Protein AF-W1XAN4-F1 (afdb_monomer)

Secondary structure (DSSP, 8-state):
--GGGT--EEEETTEEEETTS-----TTS---EEE--------GGGHHHHHHHHHHHHHHHTSEEEE--SS-TTSPPEEEESSSB-TTT--BPPP--GGGG-TTSTTTS-TTTTTSS------HHHHBS-TTS-GGGTSBTT-STTSHHHHHH--

pLDDT: mean 86.73, std 6.64, range [63.69, 95.0]

Sequence (155 aa):
NLASQGYIRARIDGEVCDLSDPPKLELQKKHTIEVVVDRFKVRDDLTQRLAESFETALELSGGTAVVADMDDPKAEELLFSANFACPICGYSMRELEPRLFSFNNPAGACPTCDGLGVQQYFDPDRVIQNPELSLAGGAIRGWDRRNFYYFQMLK

Organism: NCBI:txid1403943

Mean predicted aligned error: 11.94 Å

Solvent-accessible surface area (backbone atoms only — not comparable to full-atom values): 9782 Å² total; per-residue (Å²): 113,62,54,83,74,69,46,55,39,31,32,48,75,85,45,79,42,45,48,91,71,59,81,88,78,59,92,91,54,93,77,50,79,44,75,57,78,76,86,83,75,97,60,91,86,41,64,66,63,50,50,57,43,49,53,52,35,20,64,74,64,76,27,40,41,77,50,68,59,88,88,42,89,81,55,80,65,49,79,45,60,82,47,62,37,43,91,86,79,66,55,67,52,73,82,93,47,78,54,51,75,28,39,91,31,85,80,28,22,46,89,90,39,68,36,68,84,56,81,92,76,88,55,64,76,77,54,40,78,34,85,91,41,49,54,67,70,36,12,32,82,67,39,13,70,87,32,56,74,55,32,70,71,57,128

Foldseek 3Di:
DVVVVVFQWKQKQNRIDGPVDDDDDDPPDDIDIGTDQDDDDDDPPCVVVVVVSQVVRCVVVVFKDWDDDPPDSPDDIDIGGPFCADPPPRRGDDPDDPLLCDLCHQNVNDPVCSSPPDDDDDDVPVQQPDPVADLCRCSGPCCHVVNVVNVVVPD

Nearest PDB structures (foldseek):
  4dfc-assembly1_B  TM=9.817E-01  e=1.463E-10  Escherichia coli K-12
  4dfc-assembly2_D  TM=9.765E-01  e=2.431E-10  Escherichia coli K-12
  3uwx-assembly1_A-2  TM=8.682E-01  e=2.638E-11  Geobacillus sp. Y412MC52
  3fpn-assembly2_A  TM=9.198E-01  e=3.688E-05  Geobacillus stearothermophilus
  3zqj-assembly1_A  TM=4.654E-01  e=1.075E-07  Mycobacterium tuberculosis

Radius of gyration: 30.92 Å; Cα contacts (8 Å, |Δi|>4): 168; chains: 1; bounding box: 75×30×72 Å

InterPro domains:
  IPR041102 UvrA, interaction domain [PF17760] (2-70)
  IPR041552 UvrA DNA-binding domain [PF17755] (123-155)

Structure (mmCIF, N/CA/C/O backbone):
data_AF-W1XAN4-F1
#
_entry.id   AF-W1XAN4-F1
#
loop_
_atom_site.group_PDB
_atom_site.id
_atom_site.type_symbol
_atom_site.label_atom_id
_atom_site.label_alt_id
_atom_site.label_comp_id
_atom_site.label_asym_id
_atom_site.label_entity_id
_atom_site.label_seq_id
_atom_site.pdbx_PDB_ins_code
_atom_site.Cartn_x
_atom_site.Cartn_y
_atom_site.Cartn_z
_atom_site.occupancy
_atom_site.B_iso_or_equiv
_atom_site.auth_seq_id
_atom_site.auth_comp_id
_atom_site.auth_asym_id
_atom_site.auth_atom_id
_atom_site.pdbx_PDB_model_num
ATOM 1 N N . ASN A 1 1 ? -1.913 11.577 20.305 1.00 67.38 1 ASN A N 1
ATOM 2 C CA . ASN A 1 1 ? -2.075 10.847 21.579 1.00 67.38 1 ASN A CA 1
ATOM 3 C C . ASN A 1 1 ? -3.525 10.374 21.607 1.00 67.38 1 ASN A C 1
ATOM 5 O O . ASN A 1 1 ? -4.411 11.212 21.555 1.00 67.38 1 ASN A O 1
ATOM 9 N N . LEU A 1 2 ? -3.772 9.064 21.518 1.00 80.25 2 LEU A N 1
ATOM 10 C CA . LEU A 1 2 ? -5.125 8.511 21.323 1.00 80.25 2 LEU A CA 1
ATOM 11 C C . LEU A 1 2 ? -6.012 8.700 22.562 1.00 80.25 2 LEU A C 1
ATOM 13 O O . LEU A 1 2 ? -7.189 9.022 22.433 1.00 80.25 2 LEU A O 1
ATOM 17 N N . ALA A 1 3 ? -5.425 8.621 23.758 1.00 78.81 3 ALA A N 1
ATOM 18 C CA . ALA A 1 3 ? -6.137 8.870 25.010 1.00 78.81 3 ALA A CA 1
ATOM 19 C C . ALA A 1 3 ? -6.658 10.317 25.098 1.00 78.81 3 ALA A C 1
ATOM 21 O O . ALA A 1 3 ? -7.774 10.555 25.550 1.00 78.81 3 ALA A O 1
ATOM 22 N N . SER A 1 4 ? -5.898 11.300 24.592 1.00 78.19 4 SER A N 1
ATOM 23 C CA . SER A 1 4 ? -6.354 12.699 24.566 1.00 78.19 4 SER A CA 1
ATOM 24 C C . SER A 1 4 ? -7.469 12.963 23.550 1.00 78.19 4 SER A C 1
ATOM 26 O O . SER A 1 4 ? -8.104 14.008 23.617 1.00 78.19 4 SER A O 1
ATOM 28 N N . GLN A 1 5 ? -7.689 12.047 22.602 1.00 80.12 5 GLN A N 1
ATOM 29 C CA . GLN A 1 5 ? -8.802 12.097 21.648 1.00 80.12 5 GLN A CA 1
ATOM 30 C C . GLN A 1 5 ? -10.064 11.403 22.191 1.00 80.12 5 GLN A C 1
ATOM 32 O O . GLN A 1 5 ? -11.081 11.382 21.509 1.00 80.12 5 GLN A O 1
ATOM 37 N N . GLY A 1 6 ? -10.020 10.865 23.418 1.00 84.75 6 GLY A N 1
ATOM 38 C CA . GLY A 1 6 ? -11.167 10.239 24.081 1.00 84.75 6 GLY A CA 1
ATOM 39 C C . GLY A 1 6 ? -11.297 8.731 23.860 1.00 84.75 6 GLY A C 1
ATOM 40 O O . GLY A 1 6 ? -12.246 8.131 24.362 1.00 84.75 6 GLY A O 1
ATOM 41 N N . TYR A 1 7 ? -10.352 8.095 23.160 1.00 88.25 7 TYR A N 1
ATOM 42 C CA . TYR A 1 7 ? -10.345 6.641 23.006 1.00 88.25 7 TYR A CA 1
ATOM 43 C C . TYR A 1 7 ? -9.886 5.955 24.293 1.00 88.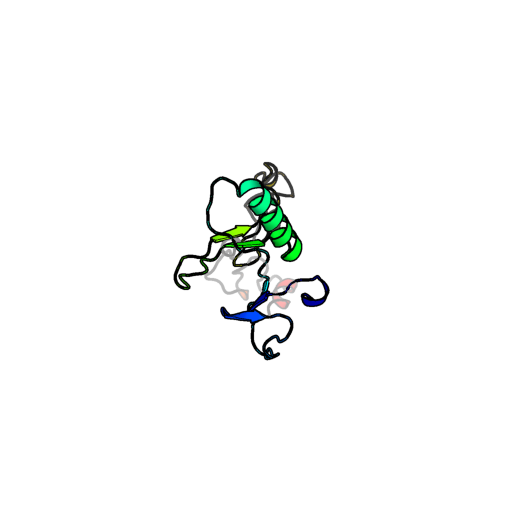25 7 TYR A C 1
ATOM 45 O O . TYR A 1 7 ? -8.895 6.350 24.907 1.00 88.25 7 TYR A O 1
ATOM 53 N N . ILE A 1 8 ? -10.603 4.898 24.676 1.00 89.06 8 ILE A N 1
ATOM 54 C CA . ILE A 1 8 ? -10.376 4.179 25.939 1.00 89.06 8 ILE A CA 1
ATOM 55 C C . ILE A 1 8 ? -9.618 2.871 25.712 1.00 89.06 8 ILE A C 1
ATOM 57 O O . ILE A 1 8 ? -8.865 2.446 26.575 1.00 89.06 8 ILE A O 1
ATOM 61 N N . ARG A 1 9 ? -9.803 2.205 24.567 1.00 91.00 9 ARG A N 1
ATOM 62 C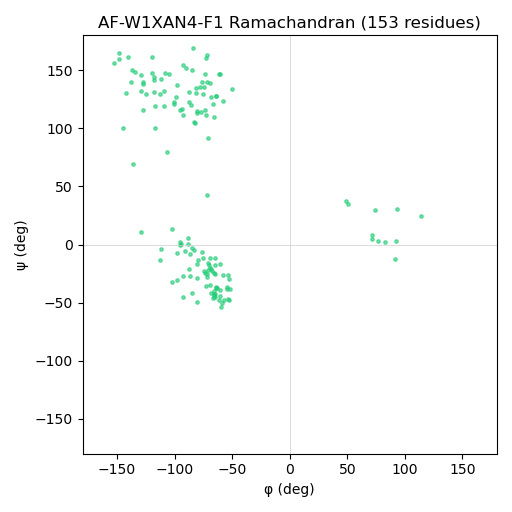 CA . ARG A 1 9 ? -9.235 0.874 24.314 1.00 91.00 9 ARG A CA 1
ATOM 63 C C . ARG A 1 9 ? -8.482 0.818 22.997 1.00 91.00 9 ARG A C 1
ATOM 65 O O . ARG A 1 9 ? -8.900 1.417 22.008 1.00 91.00 9 ARG A O 1
ATOM 72 N N . ALA A 1 10 ? -7.419 0.031 22.990 1.00 92.25 10 ALA A N 1
ATOM 73 C CA . ALA A 1 10 ? -6.702 -0.357 21.789 1.00 92.25 10 ALA A CA 1
ATOM 74 C C . ALA A 1 10 ? -6.353 -1.843 21.862 1.00 92.25 10 ALA A C 1
ATOM 76 O O . ALA A 1 10 ? -6.167 -2.387 22.948 1.00 92.25 10 ALA A O 1
ATOM 77 N N . ARG A 1 11 ? -6.280 -2.496 20.709 1.00 91.00 11 ARG A N 1
ATOM 78 C CA . ARG A 1 11 ? -5.690 -3.816 20.543 1.00 91.00 11 ARG A CA 1
ATOM 79 C C . ARG A 1 11 ? -4.235 -3.622 20.140 1.00 91.00 11 ARG A C 1
ATOM 81 O O . ARG A 1 11 ? -3.949 -3.001 19.119 1.00 91.00 11 ARG A O 1
ATOM 88 N N . ILE A 1 12 ? -3.325 -4.083 20.987 1.00 90.62 12 ILE A N 1
ATOM 89 C CA . ILE A 1 12 ? -1.883 -3.973 20.796 1.00 90.62 12 ILE A CA 1
ATOM 90 C C . ILE A 1 12 ? -1.331 -5.386 20.697 1.00 90.62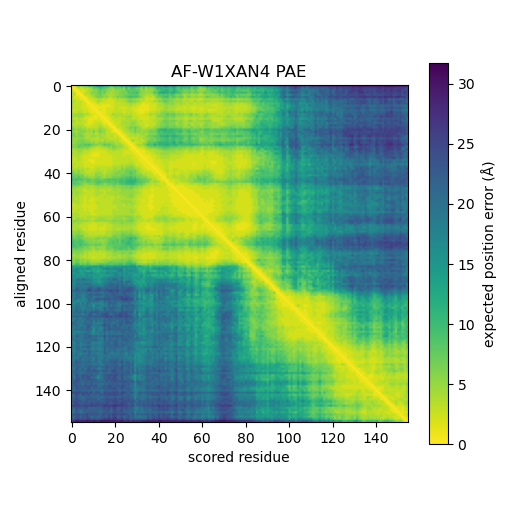 12 ILE A C 1
ATOM 92 O O . ILE A 1 12 ? -1.490 -6.177 21.620 1.00 90.62 12 ILE A O 1
ATOM 96 N N . ASP A 1 13 ? -0.719 -5.709 19.559 1.00 87.88 13 ASP A N 1
ATOM 97 C CA . ASP A 1 13 ? -0.171 -7.039 19.265 1.00 87.88 13 ASP A CA 1
ATOM 98 C C . ASP A 1 13 ? -1.175 -8.187 19.512 1.00 87.88 13 ASP A C 1
ATOM 100 O O . ASP A 1 13 ? -0.807 -9.285 19.923 1.00 87.88 13 ASP A O 1
ATOM 104 N N . GLY A 1 14 ? -2.460 -7.925 19.247 1.00 86.12 14 GLY A N 1
ATOM 105 C CA . GLY A 1 14 ? -3.563 -8.875 19.428 1.00 86.12 14 GLY A CA 1
ATOM 106 C C . GLY A 1 14 ? -4.255 -8.813 20.795 1.00 86.12 14 GLY A C 1
ATOM 107 O O . GLY A 1 14 ? -5.361 -9.334 20.929 1.00 86.12 14 GLY A O 1
ATOM 108 N N . GLU A 1 15 ? -3.688 -8.125 21.789 1.00 87.25 15 GLU A N 1
ATOM 109 C CA . GLU A 1 15 ? -4.279 -8.003 23.126 1.00 87.25 15 GLU A CA 1
ATOM 110 C C . GLU A 1 15 ? -5.021 -6.674 23.302 1.00 87.25 15 GLU A C 1
ATOM 112 O O . GLU A 1 15 ? -4.474 -5.597 23.072 1.00 87.25 15 GLU A O 1
ATOM 117 N N . VAL A 1 16 ? -6.286 -6.727 23.728 1.00 88.94 16 VAL A N 1
ATOM 118 C CA . VAL A 1 16 ? -7.077 -5.518 24.001 1.00 88.94 16 VAL A CA 1
ATOM 119 C C . VAL A 1 16 ? -6.711 -4.960 25.376 1.00 88.94 16 VAL A C 1
ATOM 121 O O . VAL A 1 16 ? -7.012 -5.575 26.398 1.00 88.94 16 VAL A O 1
ATOM 124 N N . CYS A 1 17 ? -6.125 -3.766 25.407 1.00 89.62 17 CYS A N 1
ATOM 125 C CA . CYS A 1 17 ? -5.726 -3.060 26.620 1.00 89.62 17 CYS A CA 1
ATOM 126 C C . CYS A 1 17 ? -6.438 -1.705 26.766 1.00 89.62 17 CYS A C 1
ATOM 128 O O . CYS A 1 17 ? -6.984 -1.141 25.809 1.00 89.62 17 CYS A O 1
ATOM 130 N N . ASP A 1 18 ? -6.435 -1.176 27.989 1.00 90.44 18 ASP A N 1
ATOM 131 C CA . ASP A 1 18 ? -6.912 0.175 28.282 1.00 90.44 18 ASP A CA 1
ATOM 132 C C . ASP A 1 18 ? -5.811 1.200 27.962 1.00 90.44 18 ASP A C 1
ATOM 134 O O . ASP A 1 18 ? -4.643 1.003 28.289 1.00 90.44 18 ASP A O 1
ATOM 138 N N . LEU A 1 19 ? -6.172 2.295 27.296 1.00 87.38 19 LEU A N 1
ATOM 139 C CA . LEU A 1 19 ? -5.247 3.355 26.896 1.00 87.38 19 LEU A CA 1
ATOM 140 C C . LEU A 1 19 ? -4.829 4.257 28.066 1.00 87.38 19 LEU A C 1
ATOM 142 O O . LEU A 1 19 ? -3.898 5.046 27.905 1.00 87.38 19 LEU A O 1
ATOM 146 N N . SER A 1 20 ? -5.495 4.161 29.222 1.00 84.81 20 SER A N 1
ATOM 147 C CA . SER A 1 20 ? -5.067 4.836 30.454 1.00 84.81 20 SER A CA 1
ATOM 148 C C . SER A 1 20 ? -3.814 4.210 31.073 1.00 84.81 20 SER A C 1
ATOM 150 O O . SER A 1 20 ? -3.031 4.929 31.693 1.00 84.81 20 SER A O 1
ATOM 152 N N . ASP A 1 21 ? -3.594 2.911 30.849 1.00 84.06 21 ASP A N 1
ATOM 153 C CA . ASP A 1 21 ? -2.409 2.167 31.289 1.00 84.06 21 ASP A CA 1
ATOM 154 C C . ASP A 1 21 ? -1.900 1.254 30.156 1.00 84.06 21 ASP A C 1
ATOM 156 O O . ASP A 1 21 ? -2.067 0.031 30.197 1.00 84.06 21 ASP A O 1
ATOM 160 N N . PRO A 1 22 ? -1.345 1.839 29.076 1.00 81.88 22 PRO A N 1
ATOM 161 C CA . PRO A 1 22 ? -0.934 1.069 27.916 1.00 81.88 22 PRO A CA 1
ATOM 162 C C . PRO A 1 22 ? 0.343 0.266 28.216 1.00 81.88 22 PRO A C 1
ATOM 164 O O . PRO A 1 22 ? 1.240 0.752 28.915 1.00 81.88 22 PRO A O 1
ATOM 167 N N . PRO A 1 23 ? 0.496 -0.934 27.629 1.00 83.88 23 PRO A N 1
ATOM 168 C CA . PRO A 1 23 ? 1.713 -1.719 27.762 1.00 83.88 23 PRO A CA 1
ATOM 169 C C . PRO A 1 23 ? 2.923 -0.955 27.214 1.00 83.88 23 PRO A C 1
ATOM 171 O O . PRO A 1 23 ? 2.845 -0.198 26.241 1.00 83.88 23 PRO A O 1
ATOM 174 N N . LYS A 1 24 ? 4.085 -1.172 27.835 1.00 86.56 24 LYS A N 1
ATOM 175 C CA . LYS A 1 24 ? 5.331 -0.551 27.387 1.00 86.56 24 LYS A CA 1
ATOM 176 C C . LYS A 1 24 ? 5.799 -1.204 26.085 1.00 86.56 24 LYS A C 1
ATOM 178 O O . LYS A 1 24 ? 6.243 -2.347 26.093 1.00 86.56 24 LYS A O 1
ATOM 183 N N . LEU A 1 25 ? 5.743 -0.448 24.992 1.00 87.81 25 LEU A N 1
ATOM 184 C CA . LEU A 1 25 ? 6.194 -0.894 23.674 1.00 87.81 25 LEU A CA 1
ATOM 185 C C . LEU A 1 25 ? 7.723 -0.878 23.571 1.00 87.81 25 LEU A C 1
ATOM 187 O O . LEU A 1 25 ? 8.395 0.042 24.050 1.00 87.81 25 LEU A O 1
ATOM 191 N N . GLU A 1 26 ? 8.279 -1.896 22.926 1.00 88.88 26 GLU A N 1
ATOM 192 C CA . GLU A 1 26 ? 9.711 -2.001 22.679 1.00 88.88 26 GLU A CA 1
ATOM 193 C C . GLU A 1 26 ? 10.077 -1.242 21.401 1.00 88.88 26 GLU A C 1
ATOM 195 O O . GLU A 1 26 ? 9.656 -1.594 20.306 1.00 88.88 26 GLU A O 1
ATOM 200 N N . LEU A 1 27 ? 10.944 -0.232 21.510 1.00 87.44 27 LEU A N 1
ATOM 201 C CA . LEU A 1 27 ? 11.279 0.648 20.380 1.00 87.44 27 LEU A CA 1
ATOM 202 C C . LEU A 1 27 ? 11.848 -0.095 19.152 1.00 87.44 27 LEU A C 1
ATOM 204 O O . LEU A 1 27 ? 11.755 0.397 18.032 1.00 87.44 27 LEU A O 1
ATOM 208 N N . GLN A 1 28 ? 12.469 -1.258 19.362 1.00 88.19 28 GLN A N 1
ATOM 209 C CA . GLN A 1 28 ? 13.113 -2.042 18.303 1.00 88.19 28 GLN A CA 1
ATOM 210 C C . GLN A 1 28 ? 12.223 -3.149 17.720 1.00 88.19 28 GLN A C 1
ATOM 212 O O . GLN A 1 28 ? 12.679 -3.894 16.852 1.00 88.19 28 GLN A O 1
ATOM 217 N N . LYS A 1 29 ? 10.969 -3.274 18.169 1.00 85.38 29 LYS A N 1
ATOM 218 C CA . LYS A 1 29 ? 10.021 -4.259 17.645 1.00 85.38 29 LYS A CA 1
ATOM 219 C C . LYS A 1 29 ? 8.936 -3.579 16.820 1.00 85.38 29 LYS A C 1
ATOM 221 O O . LYS A 1 29 ? 8.546 -2.441 17.067 1.00 85.38 29 LYS A O 1
ATOM 226 N N . LYS A 1 30 ? 8.466 -4.292 15.796 1.00 84.38 30 LYS A N 1
ATOM 227 C CA . LYS A 1 30 ? 7.254 -3.899 15.078 1.00 84.38 30 LYS A CA 1
ATOM 228 C C . LYS A 1 30 ? 6.064 -4.256 15.956 1.00 84.38 30 LYS A C 1
ATOM 230 O O . LYS A 1 30 ? 5.979 -5.397 16.398 1.00 84.38 30 LYS A O 1
ATOM 235 N N . HIS A 1 31 ? 5.185 -3.287 16.155 1.00 86.19 31 HIS A N 1
ATOM 236 C CA . HIS A 1 31 ? 3.961 -3.441 16.923 1.00 86.19 31 HIS A CA 1
ATOM 237 C C . HIS A 1 31 ? 2.757 -3.189 16.022 1.00 86.19 31 HIS A C 1
ATOM 239 O O . HIS A 1 31 ? 2.809 -2.321 15.146 1.00 86.19 31 HIS A O 1
ATOM 245 N N . THR A 1 32 ? 1.682 -3.930 16.255 1.00 87.25 32 THR A N 1
ATOM 246 C CA . THR A 1 32 ? 0.376 -3.689 15.632 1.00 87.25 32 THR A CA 1
ATOM 247 C C . THR A 1 32 ? -0.493 -2.967 16.646 1.00 87.25 32 THR A C 1
ATOM 249 O O . THR A 1 32 ? -0.657 -3.457 17.758 1.00 87.25 32 THR A O 1
ATOM 252 N N . ILE A 1 33 ? -1.004 -1.787 16.294 1.00 90.00 33 ILE A N 1
ATOM 253 C CA . ILE A 1 33 ? -1.813 -0.954 17.191 1.00 90.00 33 ILE A CA 1
ATOM 254 C C . ILE A 1 33 ? -3.107 -0.606 16.472 1.00 90.00 33 ILE A C 1
ATOM 256 O O . ILE A 1 33 ? -3.095 0.107 15.470 1.00 90.00 33 ILE A O 1
ATOM 260 N N . GLU A 1 34 ? -4.218 -1.081 17.011 1.00 91.50 34 GLU A N 1
ATOM 261 C CA . GLU A 1 34 ? -5.547 -0.895 16.443 1.00 91.50 34 GLU A CA 1
ATOM 262 C C . GLU A 1 34 ? -6.447 -0.268 17.500 1.00 91.50 34 GLU A C 1
ATOM 264 O O . GLU A 1 34 ? -6.516 -0.723 18.639 1.00 91.50 34 GLU A O 1
ATOM 269 N N . VAL A 1 35 ? -7.141 0.807 17.152 1.00 93.62 35 VAL A N 1
ATOM 270 C CA . VAL A 1 35 ? -8.016 1.499 18.102 1.00 93.62 35 VAL A CA 1
ATOM 271 C C . VAL A 1 35 ? -9.389 0.852 18.076 1.00 93.62 35 VA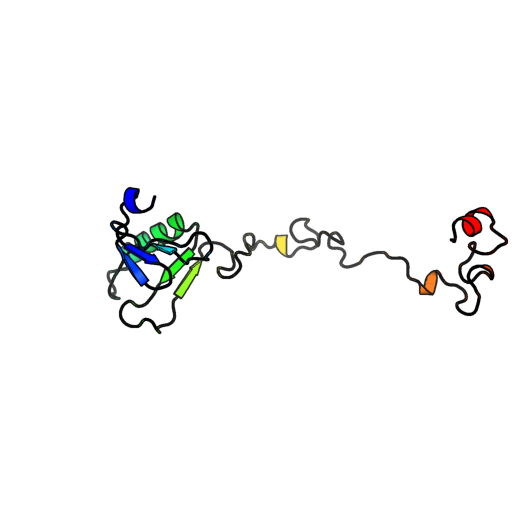L A C 1
ATOM 273 O O . VAL A 1 35 ? -9.971 0.663 17.011 1.00 93.62 35 VAL A O 1
ATOM 276 N N . VAL A 1 36 ? -9.928 0.534 19.252 1.00 94.06 36 VAL A N 1
ATOM 277 C CA . VAL A 1 36 ? -11.284 -0.008 19.353 1.00 94.06 36 VAL A CA 1
ATOM 278 C C . VAL A 1 36 ? -12.265 1.160 19.314 1.00 94.06 36 VAL A C 1
ATOM 280 O O . VAL A 1 36 ? -12.408 1.881 20.301 1.00 94.06 36 VAL A O 1
ATOM 283 N N . VAL A 1 37 ? -12.923 1.343 18.169 1.00 94.50 37 VAL A N 1
ATOM 284 C CA . VAL A 1 37 ? -13.866 2.451 17.936 1.00 94.50 37 VAL A CA 1
ATOM 285 C C . VAL A 1 37 ? -15.235 2.158 18.542 1.00 94.50 37 VAL A C 1
ATOM 287 O O . VAL A 1 37 ? -15.762 2.973 19.293 1.00 94.50 37 VAL A O 1
ATOM 290 N N . ASP A 1 38 ? -15.796 0.980 18.272 1.00 93.50 38 ASP A N 1
ATOM 291 C CA . ASP A 1 38 ? -17.096 0.580 18.807 1.00 93.50 38 ASP A CA 1
ATOM 292 C C . ASP A 1 38 ? -17.183 -0.938 19.027 1.00 93.50 38 ASP A C 1
ATOM 294 O O . ASP A 1 38 ? -16.346 -1.707 18.553 1.00 93.50 38 ASP A O 1
ATOM 298 N N . ARG A 1 39 ? -18.187 -1.371 19.795 1.00 92.12 39 ARG A N 1
ATOM 299 C CA . ARG A 1 39 ? -18.530 -2.773 20.054 1.00 92.12 39 ARG A CA 1
ATOM 300 C C . ARG A 1 39 ? -20.042 -2.934 20.100 1.00 92.12 39 ARG A C 1
ATOM 302 O O . ARG A 1 39 ? -20.744 -2.233 20.838 1.00 92.12 39 ARG A O 1
ATOM 309 N N . PHE A 1 40 ? -20.555 -3.903 19.363 1.00 91.12 40 PHE A N 1
ATOM 310 C CA . PHE A 1 40 ? -21.986 -4.153 19.258 1.00 91.12 40 PHE A CA 1
ATOM 311 C C . PHE A 1 40 ? -22.253 -5.644 19.052 1.00 91.12 40 PHE A C 1
ATOM 313 O O . PHE A 1 40 ? -21.381 -6.401 18.641 1.00 91.12 40 PHE A O 1
ATOM 320 N N . LYS A 1 41 ? -23.483 -6.063 19.350 1.00 90.56 41 LYS A N 1
ATOM 321 C CA . LYS A 1 41 ? -24.009 -7.376 18.960 1.00 90.56 41 LYS A CA 1
ATOM 322 C C . LYS A 1 41 ? -24.839 -7.193 17.705 1.00 90.56 41 LYS A C 1
ATOM 324 O O . LYS A 1 41 ? -25.616 -6.248 17.670 1.00 90.56 41 LYS A O 1
ATOM 329 N N . VAL A 1 42 ? -24.709 -8.077 16.722 1.00 87.56 42 VAL A N 1
ATOM 330 C CA . VAL A 1 42 ? -25.437 -7.969 15.448 1.00 87.56 42 VAL A CA 1
ATOM 331 C C . VAL A 1 42 ? -26.952 -7.939 15.692 1.00 87.56 42 VAL A C 1
ATOM 333 O O . VAL A 1 42 ? -27.499 -8.831 16.341 1.00 87.56 42 VAL A O 1
ATOM 336 N N . ARG A 1 43 ? -27.606 -6.881 15.203 1.00 91.88 43 ARG A N 1
ATOM 337 C CA . ARG A 1 43 ? -29.052 -6.622 15.268 1.00 91.88 43 ARG A CA 1
ATOM 338 C C . ARG A 1 43 ? -29.472 -5.755 14.081 1.00 91.88 43 ARG A C 1
ATOM 340 O O . ARG A 1 43 ? -28.659 -4.987 13.570 1.00 91.88 43 ARG A O 1
ATOM 347 N N . ASP A 1 44 ? -30.745 -5.831 13.706 1.00 90.19 44 ASP A N 1
ATOM 348 C CA . ASP A 1 44 ? -31.290 -5.126 12.536 1.00 90.19 44 ASP A CA 1
ATOM 349 C C . ASP A 1 44 ? -31.362 -3.597 12.711 1.00 90.19 44 ASP A C 1
ATOM 351 O O . ASP A 1 44 ? -31.407 -2.858 11.733 1.00 90.19 44 ASP A O 1
ATOM 355 N N . ASP A 1 45 ? -31.345 -3.098 13.950 1.00 93.00 45 ASP A N 1
ATOM 356 C CA . ASP A 1 45 ? -31.496 -1.678 14.291 1.00 93.00 45 ASP A CA 1
ATOM 357 C C . ASP A 1 45 ? -30.175 -0.886 14.309 1.00 93.00 45 ASP A C 1
ATOM 359 O O . ASP A 1 45 ? -30.150 0.285 14.687 1.00 93.00 45 ASP A O 1
ATOM 363 N N . LEU A 1 46 ? -29.059 -1.506 13.914 1.00 93.81 46 LEU A N 1
ATOM 364 C CA . LEU A 1 46 ? -27.717 -0.940 14.088 1.00 93.81 46 LEU A CA 1
ATOM 365 C C . LEU A 1 46 ? -27.174 -0.156 12.893 1.00 93.81 46 LEU A C 1
ATOM 367 O O . LEU A 1 46 ? -26.061 0.356 12.984 1.00 93.81 46 LEU A O 1
ATOM 371 N N . THR A 1 47 ? -27.918 -0.029 11.793 1.00 92.44 47 THR A N 1
ATOM 372 C CA . THR A 1 47 ? -27.404 0.545 10.536 1.00 92.44 47 THR A CA 1
ATOM 373 C C . THR A 1 47 ? -26.744 1.916 10.717 1.00 92.44 47 THR A C 1
ATOM 375 O O . THR A 1 47 ? -25.625 2.110 10.249 1.00 92.44 47 THR A O 1
ATOM 378 N N . GLN A 1 48 ? -27.388 2.849 11.428 1.00 94.25 48 GLN A N 1
ATOM 379 C CA . GLN A 1 48 ? -26.839 4.195 11.633 1.00 94.25 48 GLN A CA 1
ATOM 380 C C . GLN A 1 48 ? -25.563 4.172 12.488 1.00 94.25 48 GLN A C 1
ATOM 382 O O . GLN A 1 48 ? -24.555 4.763 12.118 1.00 94.25 48 GLN A O 1
ATOM 387 N N . ARG A 1 49 ? -25.581 3.430 13.600 1.00 94.19 49 ARG A N 1
ATOM 388 C CA . ARG A 1 49 ? -24.429 3.307 14.505 1.00 94.19 49 ARG A CA 1
ATOM 389 C C . ARG A 1 49 ? -23.234 2.637 13.824 1.00 94.19 49 ARG A C 1
ATOM 391 O O . ARG A 1 49 ? -22.094 3.032 14.058 1.00 94.19 49 ARG A O 1
ATOM 398 N N . LEU A 1 50 ? -23.493 1.637 12.979 1.00 93.25 50 LEU A N 1
ATOM 399 C CA . LEU A 1 50 ? -22.471 0.993 12.155 1.00 93.25 50 LEU A CA 1
ATOM 400 C C . LEU A 1 50 ? -21.829 1.995 11.199 1.00 93.25 50 LEU A C 1
ATOM 402 O O . LEU A 1 50 ? -20.606 2.057 11.145 1.00 93.25 50 LEU A O 1
ATOM 406 N N . ALA A 1 51 ? -22.636 2.792 10.493 1.00 93.94 51 ALA A N 1
ATOM 407 C CA . ALA A 1 51 ? -22.133 3.806 9.571 1.00 93.94 51 ALA A CA 1
ATOM 408 C C . ALA A 1 51 ? -21.234 4.829 10.286 1.00 93.94 51 ALA A C 1
ATOM 410 O O . ALA A 1 51 ? -20.088 5.010 9.885 1.00 93.94 51 ALA A O 1
ATOM 411 N N . GLU A 1 52 ? -21.700 5.404 11.399 1.00 95.00 52 GLU A N 1
ATOM 412 C CA . GLU A 1 52 ? -20.935 6.377 12.197 1.00 95.00 52 GLU A CA 1
ATOM 413 C C . GLU A 1 52 ? -19.619 5.777 12.739 1.00 95.00 52 GLU A C 1
ATOM 415 O O . GLU A 1 52 ? -18.568 6.426 12.733 1.00 95.00 52 GLU A O 1
ATOM 420 N N . SER A 1 53 ? -19.647 4.507 13.160 1.00 94.75 53 SER A N 1
ATOM 421 C CA . SER A 1 53 ? -18.453 3.795 13.641 1.00 94.75 53 SER A CA 1
ATOM 422 C C . SER A 1 53 ? -17.447 3.535 12.521 1.00 94.75 53 SER A C 1
ATOM 424 O O . SER A 1 53 ? -16.243 3.696 12.724 1.00 94.75 53 SER A O 1
ATOM 426 N N . PHE A 1 54 ? -17.925 3.145 11.336 1.00 94.38 54 PHE A N 1
ATOM 427 C CA . PHE A 1 54 ? -17.078 2.933 10.165 1.00 94.38 54 PHE A CA 1
ATOM 428 C C . PHE A 1 54 ? -16.453 4.240 9.682 1.00 94.38 54 PHE A C 1
ATOM 430 O O . PHE A 1 54 ? -15.253 4.258 9.426 1.00 94.38 54 PHE A O 1
ATOM 437 N N . GLU A 1 55 ? -17.217 5.331 9.605 1.00 94.12 55 GLU A N 1
ATOM 438 C CA . GLU A 1 55 ? -16.685 6.653 9.252 1.00 94.12 55 GLU A CA 1
ATOM 439 C C . GLU A 1 55 ? -15.570 7.072 10.214 1.00 94.12 55 GLU A C 1
ATOM 441 O O . GLU A 1 55 ? -14.471 7.406 9.774 1.00 94.12 55 GLU A O 1
ATOM 446 N N . THR A 1 56 ? -15.805 6.931 11.522 1.00 93.81 56 THR A N 1
ATOM 447 C CA . THR A 1 56 ? -14.804 7.244 12.552 1.00 93.81 56 THR A CA 1
ATOM 448 C C . THR A 1 56 ? -13.543 6.385 12.404 1.00 93.81 56 THR A C 1
ATOM 450 O O . THR A 1 56 ? -12.423 6.895 12.480 1.00 93.81 56 THR A O 1
ATOM 453 N N . ALA A 1 57 ? -13.698 5.076 12.174 1.00 93.75 57 ALA A N 1
ATOM 454 C CA . ALA A 1 57 ? -12.573 4.157 12.006 1.00 93.75 57 ALA A CA 1
ATOM 455 C C . ALA A 1 57 ? -11.746 4.474 10.753 1.00 93.75 57 ALA A C 1
ATOM 457 O O . ALA A 1 57 ? -10.516 4.506 10.816 1.00 93.75 57 ALA A O 1
ATOM 458 N N . LEU A 1 58 ? -12.420 4.732 9.629 1.00 92.00 58 LEU A N 1
ATOM 459 C CA . LEU A 1 58 ? -11.787 5.072 8.360 1.00 92.00 58 LEU A CA 1
ATOM 460 C C . LEU A 1 58 ? -11.066 6.422 8.440 1.00 92.00 58 LEU A C 1
ATOM 462 O O . LEU A 1 58 ? -9.941 6.528 7.960 1.00 92.00 58 LEU A O 1
ATOM 466 N N . GLU A 1 59 ? -11.661 7.437 9.064 1.00 91.31 59 GLU A N 1
ATOM 467 C CA . GLU A 1 59 ? -11.021 8.747 9.220 1.00 91.31 59 GLU A CA 1
ATOM 468 C C . GLU A 1 59 ? -9.772 8.659 10.111 1.00 91.31 59 GLU A C 1
ATOM 470 O O . GLU A 1 59 ? -8.718 9.193 9.761 1.00 91.31 59 GLU A O 1
ATOM 475 N N . LEU A 1 60 ? -9.849 7.916 11.222 1.00 90.69 60 LEU A N 1
ATOM 476 C CA . LEU A 1 60 ? -8.739 7.766 12.165 1.00 90.69 60 LEU A CA 1
ATOM 477 C C . LEU A 1 60 ? -7.534 7.027 11.564 1.00 90.69 60 LEU A C 1
ATOM 479 O O . LEU A 1 60 ? -6.386 7.378 11.843 1.00 90.69 60 LEU A O 1
ATOM 483 N N . SER A 1 61 ? -7.782 5.987 10.769 1.00 86.81 61 SER A N 1
ATOM 484 C CA . SER A 1 61 ? -6.739 5.125 10.198 1.00 86.81 61 SER A CA 1
ATOM 485 C C . SER A 1 61 ? -6.241 5.583 8.822 1.00 86.81 61 SER A C 1
ATOM 487 O O . SER A 1 61 ? -5.317 4.980 8.272 1.00 86.81 61 SER A O 1
ATOM 489 N N . GLY A 1 62 ? -6.859 6.616 8.240 1.00 84.06 62 GLY A N 1
ATOM 490 C CA . GLY A 1 62 ? -6.583 7.047 6.871 1.00 84.06 62 GLY A CA 1
ATOM 491 C C . GLY A 1 62 ? -7.157 6.110 5.804 1.00 84.06 62 GLY A C 1
ATOM 492 O O . GLY A 1 62 ? -6.585 6.012 4.722 1.00 84.06 62 GLY A O 1
ATOM 493 N N . GLY A 1 63 ? -8.265 5.420 6.092 1.00 87.06 63 GLY A N 1
ATOM 494 C CA . GLY A 1 63 ? -9.085 4.699 5.114 1.00 87.06 63 GLY A CA 1
ATOM 495 C C . GLY A 1 63 ? -9.110 3.178 5.268 1.00 87.06 63 GLY A C 1
ATOM 496 O O . GLY A 1 63 ? -9.364 2.485 4.283 1.00 87.06 63 GLY A O 1
ATOM 497 N N . THR A 1 64 ? -8.849 2.647 6.466 1.00 90.00 64 THR A N 1
ATOM 498 C CA . THR A 1 64 ? -8.907 1.204 6.775 1.00 90.00 64 THR A CA 1
ATOM 499 C C . THR A 1 64 ? -9.785 0.919 8.001 1.00 90.00 64 THR A C 1
ATOM 501 O O . THR A 1 64 ? -9.742 1.644 8.989 1.00 90.00 64 THR A O 1
ATOM 504 N N . ALA A 1 65 ? -10.579 -0.145 7.976 1.00 93.31 65 ALA A N 1
ATOM 505 C CA . ALA A 1 65 ? -11.359 -0.582 9.131 1.00 93.31 65 ALA A CA 1
ATOM 506 C C . ALA A 1 65 ? -11.285 -2.103 9.264 1.00 93.31 65 ALA A C 1
ATOM 508 O O . ALA A 1 65 ? -11.335 -2.814 8.263 1.00 93.31 65 ALA A O 1
ATOM 509 N N . VAL A 1 66 ? -11.166 -2.596 10.496 1.00 93.44 66 VAL A N 1
ATOM 510 C CA . VAL A 1 66 ? -11.138 -4.031 10.803 1.00 93.44 66 VAL A CA 1
ATOM 511 C C . VAL A 1 66 ? -12.332 -4.360 11.682 1.00 93.44 66 VAL A C 1
ATOM 513 O O . VAL A 1 66 ? -12.582 -3.680 12.677 1.00 93.44 66 VAL A O 1
ATOM 516 N N . VAL A 1 67 ? -13.066 -5.406 11.314 1.00 93.81 67 VAL A N 1
ATOM 517 C CA . VAL A 1 67 ? -14.113 -5.999 12.145 1.00 93.81 67 VAL A CA 1
ATOM 518 C C . VAL A 1 67 ? -13.611 -7.351 12.625 1.00 93.81 67 VAL A C 1
ATOM 520 O O . VAL A 1 67 ? -13.328 -8.234 11.818 1.00 93.81 67 VAL A O 1
ATOM 523 N N . ALA A 1 68 ? -13.509 -7.496 13.941 1.00 92.69 68 ALA A N 1
ATOM 524 C CA . ALA A 1 68 ? -13.080 -8.720 14.598 1.00 92.69 68 ALA A CA 1
ATOM 525 C C . ALA A 1 68 ? -14.183 -9.236 15.526 1.00 92.69 68 ALA A C 1
ATOM 527 O O . ALA A 1 68 ? -14.933 -8.449 16.116 1.00 92.69 68 ALA A O 1
ATOM 528 N N . ASP A 1 69 ? -14.266 -10.557 15.659 1.00 90.88 69 ASP A N 1
ATOM 529 C CA . ASP A 1 69 ? -15.128 -11.189 16.649 1.00 90.88 69 ASP A CA 1
ATOM 530 C C . ASP A 1 69 ? -14.543 -10.984 18.058 1.00 90.88 69 ASP A C 1
ATOM 532 O O . ASP A 1 69 ? -13.328 -11.019 18.263 1.00 90.88 69 ASP A O 1
ATOM 536 N N . MET A 1 70 ? -15.406 -10.709 19.036 1.00 86.44 70 MET A N 1
ATOM 537 C CA . MET A 1 70 ? -14.983 -10.481 20.421 1.00 86.44 70 MET A CA 1
ATOM 538 C C . MET A 1 70 ? -14.865 -11.770 21.237 1.00 86.44 70 MET A C 1
ATOM 540 O O . MET A 1 70 ? -14.130 -11.789 22.225 1.00 86.44 70 MET A O 1
ATOM 544 N N . ASP A 1 71 ? -15.629 -12.795 20.870 1.00 86.62 71 ASP A N 1
ATOM 545 C CA . ASP A 1 71 ? -15.780 -14.039 21.616 1.00 86.62 71 ASP A CA 1
ATOM 546 C C . ASP A 1 71 ? -14.875 -15.144 21.043 1.00 86.62 71 ASP A C 1
ATOM 548 O O . ASP A 1 71 ? -14.396 -15.993 21.799 1.00 86.62 71 ASP A O 1
ATOM 552 N N . ASP A 1 72 ? -14.595 -15.117 19.735 1.00 87.56 72 ASP A N 1
ATOM 553 C CA . ASP A 1 72 ? -13.703 -16.066 19.061 1.00 87.56 72 ASP A CA 1
ATOM 554 C C . ASP A 1 72 ? -12.460 -15.386 18.448 1.00 87.56 72 ASP A C 1
ATOM 556 O O . ASP A 1 72 ? -12.512 -14.879 17.327 1.00 87.56 72 ASP A O 1
ATOM 560 N N . PRO A 1 73 ? -11.290 -15.453 19.115 1.00 81.62 73 PRO A N 1
ATOM 561 C CA . PRO A 1 73 ? -10.031 -14.923 18.585 1.00 81.62 73 PRO A CA 1
ATOM 562 C C . PRO A 1 73 ? -9.525 -15.631 17.320 1.00 81.62 73 PRO A C 1
ATOM 564 O O . PRO A 1 73 ? -8.545 -15.186 16.726 1.00 81.62 73 PRO A O 1
ATOM 567 N N . LYS A 1 74 ? -10.106 -16.781 16.953 1.00 84.19 74 LYS A N 1
ATOM 568 C CA . LYS A 1 74 ? -9.757 -17.529 15.738 1.00 84.19 74 LYS A CA 1
ATOM 569 C C . LYS A 1 74 ? -10.705 -17.246 14.580 1.00 84.19 74 LYS A C 1
ATOM 571 O O . LYS A 1 74 ? -10.448 -17.748 13.483 1.00 84.19 74 LYS A O 1
ATOM 576 N N . ALA A 1 75 ? -11.785 -16.503 14.814 1.00 89.19 75 ALA A N 1
ATOM 577 C CA . ALA A 1 75 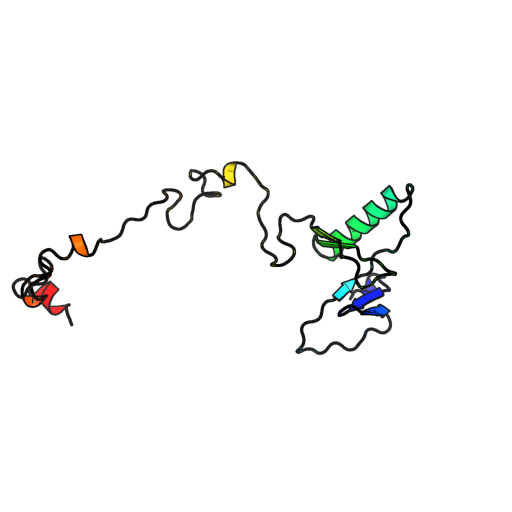? -12.664 -16.075 13.744 1.00 89.19 75 ALA A CA 1
ATOM 578 C C . ALA A 1 75 ? -11.890 -15.200 12.751 1.00 89.19 75 ALA A C 1
ATOM 580 O O . ALA A 1 75 ? -10.961 -14.476 13.111 1.00 89.19 75 ALA A O 1
ATOM 581 N N . GLU A 1 76 ? -12.265 -15.298 11.480 1.00 89.31 76 GLU A N 1
ATOM 582 C CA . GLU A 1 76 ? -11.632 -14.520 10.424 1.00 89.31 76 GLU A CA 1
ATOM 583 C C . GLU A 1 76 ? -11.974 -13.034 10.584 1.00 89.31 76 GLU A C 1
ATOM 585 O O . GLU A 1 76 ? -13.144 -12.656 10.674 1.00 89.31 76 GLU A O 1
ATOM 590 N N . GLU A 1 77 ? -10.945 -12.189 10.622 1.00 91.06 77 GLU A N 1
ATOM 591 C CA . GLU A 1 77 ? -11.121 -10.742 10.683 1.00 91.06 77 GLU A CA 1
ATOM 592 C C . GLU A 1 77 ? -11.489 -10.188 9.306 1.00 91.06 77 GLU A C 1
ATOM 594 O O . GLU A 1 77 ? -10.875 -10.522 8.291 1.00 91.06 77 GLU A O 1
ATOM 599 N N . LEU A 1 78 ? -12.475 -9.293 9.269 1.00 90.88 78 LEU A N 1
ATOM 600 C CA . LEU A 1 78 ? -12.901 -8.635 8.040 1.00 90.88 78 LEU A CA 1
ATOM 601 C C . LEU A 1 78 ? -12.196 -7.287 7.906 1.00 90.88 78 LEU A C 1
ATOM 603 O O . LEU A 1 78 ? -12.420 -6.370 8.698 1.00 90.88 78 LEU A O 1
ATOM 607 N N . LEU A 1 79 ? -11.365 -7.167 6.875 1.00 89.81 79 LEU A N 1
ATOM 608 C CA . LEU A 1 79 ? -10.598 -5.967 6.560 1.00 89.81 79 LEU A CA 1
ATOM 609 C C . LEU A 1 79 ? -11.270 -5.178 5.434 1.00 89.81 79 LEU A C 1
ATOM 611 O O . LEU A 1 79 ? -11.426 -5.666 4.316 1.00 89.81 79 LEU A O 1
ATOM 615 N N . PHE A 1 80 ? -11.620 -3.931 5.724 1.00 89.56 80 PHE A N 1
ATOM 616 C CA . PHE A 1 80 ? -12.219 -2.988 4.788 1.00 89.56 80 PHE A CA 1
ATOM 617 C C . PHE A 1 80 ? -11.239 -1.859 4.478 1.00 89.56 80 PHE A C 1
ATOM 619 O O . PHE A 1 80 ? -10.542 -1.367 5.365 1.00 89.56 80 PHE A O 1
ATOM 626 N N . SER A 1 81 ? -11.223 -1.403 3.225 1.00 86.19 81 SER A N 1
ATOM 627 C CA . SER A 1 81 ? -10.528 -0.178 2.835 1.00 86.19 81 SER A CA 1
ATOM 628 C C . SER A 1 81 ? -11.455 0.725 2.033 1.00 86.19 81 SER A C 1
ATOM 630 O O . SER A 1 81 ? -12.113 0.271 1.100 1.00 86.19 81 SER A O 1
ATOM 632 N N . ALA A 1 82 ? -11.496 2.003 2.405 1.00 85.38 82 ALA A N 1
ATOM 633 C CA . ALA A 1 82 ? -12.163 3.054 1.637 1.00 85.38 82 ALA A CA 1
ATOM 634 C C . ALA A 1 82 ? -11.250 3.657 0.558 1.00 85.38 82 ALA A C 1
ATOM 636 O O . ALA A 1 82 ? -11.702 4.434 -0.279 1.00 85.38 82 ALA A O 1
ATOM 637 N N . ASN A 1 83 ? -9.966 3.295 0.565 1.00 78.25 83 ASN A N 1
ATOM 638 C CA . ASN A 1 83 ? -9.019 3.704 -0.457 1.00 78.25 83 ASN A CA 1
ATOM 639 C C . ASN A 1 83 ? -8.960 2.651 -1.565 1.00 78.25 83 ASN A C 1
ATOM 641 O O . ASN A 1 83 ? -9.113 1.456 -1.317 1.00 78.25 83 ASN A O 1
ATOM 645 N N . PHE A 1 84 ? -8.585 3.066 -2.775 1.00 72.81 84 PHE A N 1
ATOM 646 C CA . PHE A 1 84 ? -8.151 2.150 -3.835 1.00 72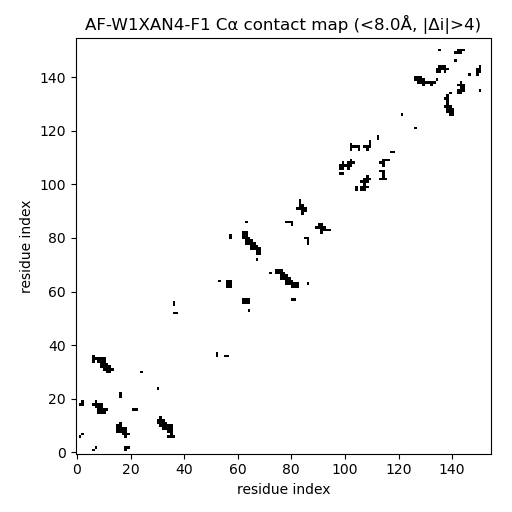.81 84 PHE A CA 1
ATOM 647 C C . PHE A 1 84 ? -6.760 1.564 -3.530 1.00 72.81 84 PHE A C 1
ATOM 649 O O . PHE A 1 84 ? -5.897 1.520 -4.397 1.00 72.81 84 PHE A O 1
ATOM 656 N N . ALA A 1 85 ? -6.492 1.159 -2.290 1.00 74.31 85 ALA A N 1
ATOM 657 C CA . ALA A 1 85 ? -5.197 0.661 -1.858 1.00 74.31 85 ALA A CA 1
ATOM 658 C C . ALA A 1 85 ? -5.291 -0.783 -1.376 1.00 74.31 85 ALA A C 1
ATOM 660 O O . ALA A 1 85 ? -6.246 -1.178 -0.714 1.00 74.31 85 ALA A O 1
ATOM 661 N N . CYS A 1 86 ? -4.269 -1.577 -1.692 1.00 75.06 86 CYS A N 1
ATOM 662 C CA . CYS A 1 86 ? -4.128 -2.901 -1.110 1.00 75.06 86 CYS A CA 1
ATOM 663 C C . CYS A 1 86 ? -3.852 -2.749 0.395 1.00 75.06 86 CYS A C 1
ATOM 665 O O . CYS A 1 86 ? -2.827 -2.160 0.755 1.00 75.06 86 CYS A O 1
ATOM 667 N N . PRO A 1 87 ? -4.696 -3.306 1.279 1.00 66.94 87 PRO A N 1
ATOM 668 C CA . PRO A 1 87 ? -4.561 -3.097 2.717 1.00 66.94 87 PRO A CA 1
ATOM 669 C C . PRO A 1 87 ? -3.419 -3.925 3.339 1.00 66.94 87 PRO A C 1
ATOM 671 O O . PRO A 1 87 ? -3.082 -3.736 4.500 1.00 66.94 87 PRO A O 1
ATOM 674 N N . ILE A 1 88 ? -2.783 -4.814 2.562 1.00 69.94 88 ILE A N 1
ATOM 675 C CA . ILE A 1 88 ? -1.660 -5.657 3.005 1.00 69.94 88 ILE A CA 1
ATOM 676 C C . ILE A 1 88 ? -0.308 -4.992 2.715 1.00 69.94 88 ILE A C 1
ATOM 678 O O . ILE A 1 88 ? 0.590 -5.004 3.553 1.00 69.94 88 ILE A O 1
ATOM 682 N N . CYS A 1 89 ? -0.132 -4.435 1.513 1.00 75.56 89 CYS A N 1
ATOM 683 C CA . CYS A 1 89 ? 1.154 -3.881 1.071 1.00 75.56 89 CYS A CA 1
ATOM 684 C C . CYS A 1 89 ? 1.157 -2.356 0.907 1.00 75.56 89 CYS A C 1
ATOM 686 O O . CYS A 1 89 ? 2.198 -1.786 0.588 1.00 75.56 89 CYS A O 1
ATOM 688 N N . GLY A 1 90 ? 0.013 -1.691 1.098 1.00 66.25 90 GLY A N 1
ATOM 689 C CA . GLY A 1 90 ? -0.118 -0.238 0.986 1.00 66.25 90 GLY A CA 1
ATOM 690 C C . GLY A 1 90 ? -0.025 0.298 -0.444 1.00 66.25 90 GLY A C 1
ATOM 691 O O . GLY A 1 90 ? 0.038 1.511 -0.636 1.00 66.25 90 GLY A O 1
ATOM 692 N N . TYR A 1 91 ? -0.009 -0.577 -1.458 1.00 72.25 91 TYR A N 1
ATOM 693 C CA . TYR A 1 91 ? -0.015 -0.147 -2.853 1.00 72.25 91 TYR A CA 1
ATOM 694 C C . TYR A 1 91 ? -1.337 0.551 -3.163 1.00 72.25 91 TYR A C 1
ATOM 696 O O . TYR A 1 91 ? -2.379 -0.101 -3.215 1.00 72.25 91 TYR A O 1
ATOM 704 N N . SER A 1 92 ? -1.287 1.867 -3.355 1.00 69.25 92 SER A N 1
ATOM 705 C CA . SER A 1 92 ? -2.431 2.667 -3.772 1.00 69.25 92 SER A CA 1
ATOM 706 C C . SER A 1 92 ? -2.530 2.694 -5.293 1.00 69.25 92 SER A C 1
ATOM 708 O O . SER A 1 92 ? -1.612 3.101 -6.005 1.00 69.25 92 SER A O 1
ATOM 710 N N . MET A 1 93 ? -3.673 2.250 -5.796 1.00 67.44 93 MET A N 1
ATOM 711 C CA . MET A 1 93 ? -4.127 2.542 -7.142 1.00 67.44 93 MET A CA 1
ATOM 712 C C . MET A 1 93 ? -4.841 3.891 -7.147 1.00 67.44 93 MET A C 1
ATOM 714 O O . MET A 1 93 ? -5.429 4.326 -6.157 1.00 67.44 93 MET A O 1
ATOM 718 N N . ARG A 1 94 ? -4.767 4.577 -8.285 1.00 64.62 94 ARG A N 1
ATOM 719 C CA . ARG A 1 94 ? -5.637 5.724 -8.554 1.00 64.62 94 ARG A CA 1
ATOM 720 C C . ARG A 1 94 ? -7.046 5.206 -8.833 1.00 64.62 94 ARG A C 1
ATOM 722 O O . ARG A 1 94 ? -7.216 4.035 -9.171 1.00 64.62 94 ARG A O 1
ATOM 729 N N . GLU A 1 95 ? -8.034 6.084 -8.711 1.00 69.81 95 GLU A N 1
ATOM 730 C CA . GLU A 1 95 ? -9.405 5.777 -9.113 1.00 69.81 95 GLU A CA 1
ATOM 731 C C . GLU A 1 95 ? -9.432 5.194 -10.533 1.00 69.81 95 GLU A C 1
ATOM 733 O O . GLU A 1 95 ? -8.736 5.676 -11.433 1.00 69.81 95 GLU A O 1
ATOM 738 N N . LEU A 1 96 ? -10.189 4.108 -10.712 1.00 75.50 96 LEU A N 1
ATOM 739 C CA . LEU A 1 96 ? -10.232 3.360 -11.964 1.00 75.50 96 LEU A CA 1
ATOM 740 C C . LEU A 1 96 ? -10.969 4.161 -13.039 1.00 75.50 96 LEU A C 1
ATOM 742 O O . LEU A 1 96 ? -12.181 4.063 -13.206 1.00 75.50 96 LEU A O 1
ATOM 746 N N . GLU A 1 97 ? -10.211 4.933 -13.807 1.00 80.94 97 GLU A N 1
ATOM 747 C CA . GLU A 1 97 ? -10.723 5.700 -14.935 1.00 80.94 97 GLU A CA 1
ATOM 748 C C . GLU A 1 97 ? -10.325 5.045 -16.269 1.00 80.94 97 GLU A C 1
ATOM 750 O O . GLU A 1 97 ? -9.204 4.543 -16.400 1.00 80.94 97 GLU A O 1
ATOM 755 N N . PRO A 1 98 ? -11.159 5.130 -17.326 1.00 84.56 98 PRO A N 1
ATOM 756 C CA . PRO A 1 98 ? -10.842 4.562 -18.642 1.00 84.56 98 PRO A CA 1
ATOM 757 C C . PRO A 1 98 ? -9.485 5.006 -19.214 1.00 84.56 98 PRO A C 1
ATOM 759 O O . PRO A 1 98 ? -8.834 4.256 -19.939 1.00 84.56 98 PRO A O 1
ATOM 762 N N . ARG A 1 99 ? -9.023 6.216 -18.866 1.00 85.31 99 ARG A N 1
ATOM 763 C CA . ARG A 1 99 ? -7.735 6.763 -19.322 1.00 85.31 99 ARG A CA 1
ATOM 764 C C . ARG A 1 99 ? -6.513 6.005 -18.797 1.00 85.31 99 ARG A C 1
ATOM 766 O O . ARG A 1 99 ? -5.486 6.043 -19.466 1.00 85.31 99 ARG A O 1
ATOM 773 N N . LEU A 1 100 ? -6.622 5.305 -17.664 1.00 83.19 100 LEU A N 1
ATOM 774 C CA . LEU A 1 100 ? -5.544 4.459 -17.131 1.00 83.19 100 LEU A CA 1
ATOM 775 C C . LEU A 1 100 ? -5.268 3.244 -18.023 1.00 83.19 100 LEU A C 1
ATOM 777 O O . LEU A 1 100 ? -4.165 2.712 -18.012 1.00 83.19 100 LEU A O 1
ATOM 781 N N . PHE A 1 101 ? -6.247 2.833 -18.827 1.00 87.69 101 PHE A N 1
ATOM 782 C CA . PHE A 1 101 ? -6.125 1.710 -19.758 1.00 87.69 101 PHE A CA 1
ATOM 783 C C . PHE A 1 101 ? -5.756 2.153 -21.179 1.00 87.69 101 PHE A C 1
ATOM 785 O O . PHE A 1 101 ? -5.626 1.324 -22.079 1.00 87.69 101 PHE A O 1
ATOM 792 N N . SER A 1 102 ? -5.598 3.459 -21.406 1.00 90.06 102 SER A N 1
ATOM 793 C CA . SER A 1 102 ? -5.218 3.998 -22.706 1.00 90.06 102 SER A CA 1
ATOM 794 C C . SER A 1 102 ? -3.705 4.158 -22.783 1.00 90.06 102 SER A C 1
ATOM 796 O O . SER A 1 102 ? -3.138 5.056 -22.163 1.00 90.06 102 SER A O 1
ATOM 798 N N . PHE A 1 103 ? -3.056 3.342 -23.615 1.00 90.75 103 PHE A N 1
ATOM 799 C CA . PHE A 1 103 ? -1.634 3.497 -23.942 1.00 90.75 103 PHE A CA 1
ATOM 800 C C . PHE A 1 103 ? -1.334 4.805 -24.694 1.00 90.75 103 PHE A C 1
ATOM 802 O O . PHE A 1 103 ? -0.195 5.251 -24.718 1.00 90.75 103 PHE A O 1
ATOM 809 N N . ASN A 1 104 ? -2.358 5.447 -25.268 1.00 89.81 104 ASN A N 1
ATOM 810 C CA . ASN A 1 104 ? -2.250 6.766 -25.896 1.00 89.81 104 ASN A CA 1
ATOM 811 C C . ASN A 1 104 ? -2.347 7.922 -24.884 1.00 89.81 104 ASN A C 1
ATOM 813 O O . ASN A 1 104 ? -2.246 9.085 -25.271 1.00 89.81 104 ASN A O 1
ATOM 817 N N . ASN A 1 105 ? -2.605 7.638 -23.604 1.00 88.56 105 ASN A N 1
ATOM 818 C CA . ASN A 1 105 ? -2.671 8.644 -22.553 1.00 88.56 105 ASN A CA 1
ATOM 819 C C . ASN A 1 105 ? -1.450 8.508 -21.627 1.00 88.56 105 ASN A C 1
ATOM 821 O O . ASN A 1 105 ? -1.212 7.409 -21.132 1.00 88.56 105 ASN A O 1
ATOM 825 N N . PRO A 1 106 ? -0.730 9.596 -21.294 1.00 86.19 106 PRO A N 1
ATOM 826 C CA . PRO A 1 106 ? 0.394 9.545 -20.353 1.00 86.19 106 PRO A CA 1
ATOM 827 C C . PRO A 1 106 ? 0.061 8.916 -18.991 1.00 86.19 106 PRO A C 1
ATOM 829 O O . PRO A 1 106 ? 0.942 8.388 -18.325 1.00 86.19 106 PRO A O 1
ATOM 832 N N . ALA A 1 107 ? -1.206 8.963 -18.564 1.00 84.00 107 ALA A N 1
ATOM 833 C CA . ALA A 1 107 ? -1.657 8.342 -17.322 1.00 84.00 107 ALA A CA 1
ATOM 834 C C . ALA A 1 107 ? -1.700 6.802 -17.372 1.00 84.00 107 ALA A C 1
ATOM 836 O O . ALA A 1 107 ? -1.612 6.183 -16.315 1.00 84.00 107 ALA A O 1
ATOM 837 N N . GLY A 1 108 ? -1.856 6.201 -18.558 1.00 85.81 108 GLY A N 1
ATOM 838 C CA . GLY A 1 108 ? -1.885 4.747 -18.773 1.00 85.81 108 GLY A CA 1
ATOM 839 C C . GLY A 1 108 ? -0.685 4.201 -19.556 1.00 85.81 108 GLY A C 1
ATOM 840 O O . GLY A 1 108 ? -0.461 2.992 -19.596 1.00 85.81 108 GLY A O 1
ATOM 841 N N . ALA A 1 109 ? 0.100 5.076 -20.183 1.00 91.75 109 ALA A N 1
ATOM 8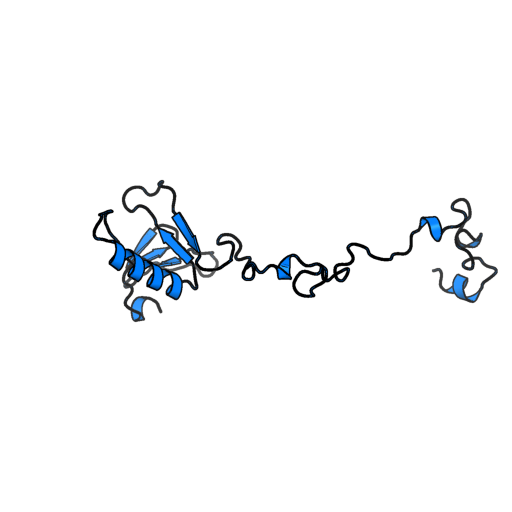42 C CA . ALA A 1 109 ? 1.276 4.706 -20.953 1.00 91.75 109 ALA A CA 1
ATOM 843 C C . ALA A 1 109 ? 2.406 4.186 -20.051 1.00 91.75 109 ALA A C 1
ATOM 845 O O . ALA A 1 109 ? 2.700 4.740 -18.990 1.00 91.75 109 ALA A O 1
ATOM 846 N N . CYS A 1 110 ? 3.084 3.129 -20.501 1.00 91.19 110 CYS A N 1
ATOM 847 C CA . CYS A 1 110 ? 4.294 2.648 -19.841 1.00 91.19 110 CYS A CA 1
ATOM 848 C C . CYS A 1 110 ? 5.392 3.725 -19.934 1.00 91.19 110 CYS A C 1
ATOM 850 O O . CYS A 1 110 ? 5.714 4.131 -21.050 1.00 91.19 110 CYS A O 1
ATOM 852 N N . PRO A 1 111 ? 6.027 4.137 -18.820 1.00 88.31 111 PRO A N 1
ATOM 853 C CA . PRO A 1 111 ? 7.023 5.217 -18.814 1.00 88.31 111 PRO A CA 1
ATOM 854 C C . PRO A 1 111 ? 8.339 4.848 -19.511 1.00 88.31 111 PRO A C 1
ATOM 856 O O . PRO A 1 111 ? 9.201 5.694 -19.708 1.00 88.31 111 PRO A O 1
ATOM 859 N N . THR A 1 112 ? 8.541 3.570 -19.830 1.00 90.25 112 THR A N 1
ATOM 860 C CA . THR A 1 112 ? 9.783 3.076 -20.436 1.00 90.25 112 THR A CA 1
ATOM 861 C C . THR A 1 112 ? 9.710 3.058 -21.964 1.00 90.25 112 THR A C 1
ATOM 863 O O . THR A 1 112 ? 10.739 3.136 -22.631 1.00 90.25 112 THR A O 1
ATOM 866 N N . CYS A 1 113 ? 8.511 2.929 -22.533 1.00 92.06 113 CYS A N 1
ATOM 867 C CA . CYS A 1 113 ? 8.295 2.868 -23.982 1.00 92.06 113 CYS A CA 1
ATOM 868 C C . CYS A 1 113 ? 7.232 3.858 -24.474 1.00 92.06 113 CYS A C 1
ATOM 870 O O . CYS A 1 113 ? 6.778 3.736 -25.608 1.00 92.06 113 CYS A O 1
ATOM 872 N N . ASP A 1 114 ? 6.795 4.782 -23.618 1.00 89.50 114 ASP A N 1
ATOM 873 C CA . ASP A 1 114 ? 5.748 5.776 -23.881 1.00 89.50 114 ASP A CA 1
ATOM 874 C C . ASP A 1 114 ? 4.468 5.178 -24.485 1.00 89.50 114 ASP A C 1
ATOM 876 O O . ASP A 1 114 ? 3.830 5.752 -25.363 1.00 89.50 114 ASP A O 1
ATOM 880 N N . GLY A 1 115 ? 4.096 3.979 -24.026 1.00 90.75 115 GLY A N 1
ATOM 881 C CA . GLY A 1 115 ? 2.900 3.276 -24.501 1.00 90.75 115 GLY A CA 1
ATOM 882 C C . GLY A 1 115 ? 3.038 2.602 -25.873 1.00 90.75 115 GLY A C 1
ATOM 883 O O . GLY A 1 115 ? 2.082 1.986 -26.334 1.00 90.75 115 GLY A O 1
ATOM 884 N N . LEU A 1 116 ? 4.215 2.637 -26.509 1.00 92.31 116 LEU A N 1
ATOM 885 C CA . LEU A 1 116 ? 4.457 1.976 -27.800 1.00 92.31 116 LEU A CA 1
ATOM 886 C C . LEU A 1 116 ? 4.586 0.450 -27.685 1.00 92.31 116 LEU A C 1
ATOM 888 O O . LEU A 1 116 ? 4.432 -0.262 -28.674 1.00 92.31 116 LEU A O 1
ATOM 892 N N . GLY A 1 117 ? 4.927 -0.058 -26.496 1.00 92.62 117 GLY A N 1
ATOM 893 C CA . GLY A 1 117 ? 5.143 -1.490 -26.250 1.00 92.62 117 GLY A CA 1
ATOM 894 C C . GLY A 1 117 ? 6.426 -2.055 -26.871 1.00 92.62 117 GLY A C 1
ATOM 895 O O . GLY A 1 117 ? 6.672 -3.254 -26.780 1.00 92.62 117 GLY A O 1
ATOM 896 N N . VAL A 1 118 ? 7.256 -1.206 -27.480 1.00 91.25 118 VAL A N 1
ATOM 897 C CA . VAL A 1 118 ? 8.503 -1.588 -28.151 1.00 91.25 118 VAL A CA 1
ATOM 898 C C . VAL A 1 118 ? 9.630 -0.642 -27.750 1.00 91.25 118 VAL A C 1
ATOM 900 O O . VAL A 1 118 ? 9.401 0.541 -27.503 1.00 91.25 118 VAL A O 1
ATOM 903 N N . GLN A 1 119 ? 10.855 -1.158 -27.704 1.00 88.44 119 GLN A N 1
ATOM 904 C CA . GLN A 1 119 ? 12.062 -0.365 -27.486 1.00 88.44 119 GLN A CA 1
ATOM 905 C C . GLN A 1 119 ? 13.078 -0.662 -28.580 1.00 88.44 119 GLN A C 1
ATOM 907 O O . GLN A 1 119 ? 13.266 -1.813 -28.971 1.00 88.44 119 GLN A O 1
ATOM 912 N N . GLN A 1 120 ? 13.734 0.383 -29.076 1.00 88.75 120 GLN A N 1
ATOM 913 C CA . GLN A 1 120 ? 14.833 0.222 -30.017 1.00 88.75 120 GLN A CA 1
ATOM 914 C C . GLN A 1 120 ? 16.109 -0.098 -29.248 1.00 88.75 120 GLN A C 1
ATOM 916 O O . GLN A 1 120 ? 16.470 0.600 -28.303 1.00 88.75 120 GLN A O 1
ATOM 921 N N . TYR A 1 121 ? 16.802 -1.143 -29.676 1.00 90.31 121 TYR A N 1
ATOM 922 C CA . TYR A 1 121 ? 18.094 -1.529 -29.132 1.00 90.31 121 TYR A CA 1
ATOM 923 C C . TYR A 1 121 ? 19.012 -1.992 -30.263 1.00 90.31 121 TYR A C 1
ATOM 925 O O . TYR A 1 121 ? 18.563 -2.306 -31.370 1.00 90.31 121 TYR A O 1
ATOM 933 N N . PHE A 1 122 ? 20.314 -2.010 -29.988 1.00 91.19 122 PHE A N 1
ATOM 934 C CA . PHE A 1 122 ? 21.290 -2.575 -30.909 1.00 91.19 122 PHE A CA 1
ATOM 935 C C . PHE A 1 122 ? 21.306 -4.088 -30.755 1.00 91.19 122 PHE A C 1
ATOM 937 O O . PHE A 1 122 ? 21.707 -4.607 -29.718 1.00 91.19 122 PHE A O 1
ATOM 944 N N . ASP A 1 123 ? 20.866 -4.776 -31.799 1.00 92.06 123 ASP A N 1
ATOM 945 C CA . ASP A 1 123 ? 20.941 -6.225 -31.893 1.00 92.06 123 ASP A CA 1
ATOM 946 C C . ASP A 1 123 ? 22.400 -6.660 -32.151 1.00 92.06 123 ASP A C 1
ATOM 948 O O . ASP A 1 123 ? 22.947 -6.308 -33.206 1.00 92.06 123 ASP A O 1
ATOM 952 N N . PRO A 1 124 ? 23.048 -7.394 -31.224 1.00 90.25 124 PRO A N 1
ATOM 953 C CA . PRO A 1 124 ? 24.435 -7.828 -31.374 1.00 90.25 124 PRO A CA 1
ATOM 954 C C . PRO A 1 124 ? 24.693 -8.604 -32.668 1.00 90.25 124 PRO A C 1
ATOM 956 O O . PRO A 1 124 ? 25.727 -8.384 -33.301 1.00 90.25 124 PRO A O 1
ATOM 959 N N . ASP A 1 125 ? 23.736 -9.419 -33.115 1.00 90.12 125 ASP A N 1
ATOM 960 C CA . ASP A 1 125 ? 23.870 -10.244 -34.321 1.00 90.12 125 ASP A CA 1
ATOM 961 C C . ASP A 1 125 ? 23.842 -9.399 -35.601 1.00 90.12 125 ASP A C 1
ATOM 963 O O . ASP A 1 125 ? 24.358 -9.793 -36.646 1.00 90.12 125 ASP A O 1
ATOM 967 N N . ARG A 1 126 ? 23.273 -8.191 -35.529 1.00 88.56 126 ARG A N 1
ATOM 968 C CA . ARG A 1 126 ? 23.307 -7.216 -36.629 1.00 88.56 126 ARG A CA 1
ATOM 969 C C . ARG A 1 126 ? 24.554 -6.335 -36.595 1.00 88.56 126 ARG A C 1
ATOM 971 O O . ARG A 1 126 ? 24.906 -5.747 -37.619 1.00 88.56 126 ARG A O 1
ATOM 978 N N . VAL A 1 127 ? 25.202 -6.213 -35.437 1.00 90.06 127 VAL A N 1
ATOM 979 C CA . VAL A 1 127 ? 26.437 -5.434 -35.257 1.00 90.06 127 VAL A CA 1
ATOM 980 C C . VAL A 1 127 ? 27.668 -6.267 -35.628 1.00 90.06 127 VAL A C 1
ATOM 982 O O . VAL A 1 127 ? 28.575 -5.761 -36.296 1.00 90.06 127 VAL A O 1
ATOM 985 N N . ILE A 1 128 ? 27.696 -7.539 -35.229 1.00 91.12 128 ILE A N 1
ATOM 986 C CA . ILE A 1 128 ? 28.776 -8.481 -35.529 1.00 91.12 128 ILE A CA 1
ATOM 987 C C . ILE A 1 128 ? 28.532 -9.064 -36.922 1.00 91.12 128 ILE A C 1
ATOM 989 O O . ILE A 1 128 ? 27.660 -9.899 -37.124 1.00 91.12 128 ILE A O 1
ATOM 993 N N . GLN A 1 129 ? 29.311 -8.620 -37.907 1.00 86.62 129 GLN A N 1
ATOM 994 C CA . GLN A 1 129 ? 29.134 -9.052 -39.300 1.00 86.62 129 GLN A CA 1
ATOM 995 C C . GLN A 1 129 ? 29.770 -10.413 -39.570 1.00 86.62 129 GLN A C 1
ATOM 997 O O . GLN A 1 129 ? 29.328 -11.133 -40.462 1.00 86.62 129 GLN A O 1
ATOM 1002 N N . ASN A 1 130 ? 30.832 -10.746 -38.833 1.00 87.56 130 ASN A N 1
ATOM 1003 C CA . ASN A 1 130 ? 31.504 -12.029 -38.954 1.00 87.56 130 ASN A CA 1
ATOM 1004 C C . ASN A 1 130 ? 32.017 -12.502 -37.581 1.00 87.56 130 ASN A C 1
ATOM 1006 O O . ASN A 1 130 ? 33.062 -12.024 -37.133 1.00 87.56 130 ASN A O 1
ATOM 1010 N N . PRO A 1 131 ? 31.302 -13.422 -36.911 1.00 88.25 131 PRO A N 1
ATOM 1011 C CA . PRO A 1 131 ? 31.650 -13.877 -35.564 1.00 88.25 131 PRO A CA 1
ATOM 1012 C C . PRO A 1 131 ? 32.921 -14.739 -35.514 1.00 88.25 131 PRO A C 1
ATOM 1014 O O . PRO A 1 131 ? 33.522 -14.865 -34.453 1.00 88.25 131 PRO A O 1
ATOM 1017 N N . GLU A 1 132 ? 33.365 -15.290 -36.647 1.00 91.00 132 GLU A N 1
ATOM 1018 C CA . GLU A 1 132 ? 34.572 -16.127 -36.732 1.00 91.00 132 GLU A CA 1
ATOM 1019 C C . GLU A 1 132 ? 35.870 -15.302 -36.771 1.00 91.00 132 GLU A C 1
ATOM 1021 O O . GLU A 1 132 ? 36.974 -15.830 -36.620 1.00 91.00 132 GLU A O 1
ATOM 1026 N N . LEU A 1 133 ? 35.767 -13.990 -37.005 1.00 89.06 133 LEU A N 1
ATOM 1027 C CA . LEU A 1 133 ? 36.917 -13.091 -37.011 1.00 89.06 133 LEU A CA 1
ATOM 1028 C C . LEU A 1 133 ? 37.160 -12.527 -35.609 1.00 89.06 133 LEU A C 1
ATOM 1030 O O . LEU A 1 133 ? 36.248 -12.338 -34.812 1.00 89.06 133 LEU A O 1
ATOM 1034 N N . SER A 1 134 ? 38.416 -12.194 -35.308 1.00 88.75 134 SER A N 1
ATOM 1035 C CA . SER A 1 134 ? 38.722 -11.401 -34.113 1.00 88.75 134 SER A CA 1
ATOM 1036 C C . SER A 1 134 ? 38.273 -9.947 -34.298 1.00 88.75 134 SER A C 1
ATOM 1038 O O . SER A 1 134 ? 38.105 -9.474 -35.426 1.00 88.75 134 SER A O 1
ATOM 1040 N N . LEU A 1 135 ? 38.156 -9.190 -33.202 1.00 85.94 135 LEU A N 1
ATOM 1041 C CA . LEU A 1 135 ? 37.867 -7.748 -33.261 1.00 85.94 135 LEU A CA 1
ATOM 1042 C C . LEU A 1 135 ? 38.867 -7.009 -34.167 1.00 85.94 135 LEU A C 1
ATOM 1044 O O . LEU A 1 135 ? 38.470 -6.294 -35.082 1.00 85.94 135 LEU A O 1
ATOM 1048 N N . ALA A 1 136 ? 40.165 -7.288 -34.004 1.00 86.19 136 ALA A N 1
ATOM 1049 C CA . ALA A 1 136 ? 41.222 -6.734 -34.854 1.00 86.19 136 ALA A CA 1
ATOM 1050 C C . ALA A 1 136 ? 41.140 -7.192 -36.322 1.00 86.19 136 ALA A C 1
ATOM 1052 O O . ALA A 1 136 ? 41.650 -6.496 -37.204 1.00 86.19 136 ALA A O 1
ATOM 1053 N N . GLY A 1 137 ? 40.526 -8.354 -36.565 1.00 83.88 137 GLY A N 1
ATOM 1054 C CA . GLY A 1 137 ? 40.265 -8.932 -37.881 1.00 83.88 137 GLY A CA 1
ATOM 1055 C C . GLY A 1 137 ? 38.987 -8.426 -38.554 1.00 83.88 137 GLY A C 1
ATOM 1056 O O . GLY A 1 137 ? 38.741 -8.802 -39.695 1.00 83.88 137 GLY A O 1
ATOM 1057 N N . GLY A 1 138 ? 38.201 -7.568 -37.893 1.00 86.62 138 GLY A N 1
ATOM 1058 C CA . GLY A 1 138 ? 37.000 -6.966 -38.472 1.00 86.62 138 GLY A CA 1
ATOM 1059 C C . GLY A 1 138 ? 35.701 -7.717 -38.189 1.00 86.62 138 GLY A C 1
ATOM 1060 O O . GLY A 1 138 ? 34.782 -7.642 -39.001 1.00 86.62 138 GLY A O 1
ATOM 1061 N N . ALA A 1 139 ? 35.596 -8.399 -37.040 1.00 89.81 139 ALA A N 1
ATOM 1062 C CA . ALA A 1 139 ? 34.329 -8.974 -36.567 1.00 89.81 139 ALA A CA 1
ATOM 1063 C C . ALA A 1 139 ? 33.183 -7.945 -36.548 1.00 89.81 139 ALA A C 1
ATOM 1065 O O . ALA A 1 139 ? 32.045 -8.242 -36.916 1.00 89.81 139 ALA A O 1
ATOM 1066 N N . ILE A 1 140 ? 33.520 -6.707 -36.168 1.00 89.75 140 ILE A N 1
ATOM 1067 C CA . ILE A 1 140 ? 32.660 -5.527 -36.251 1.00 89.75 140 ILE A CA 1
ATOM 1068 C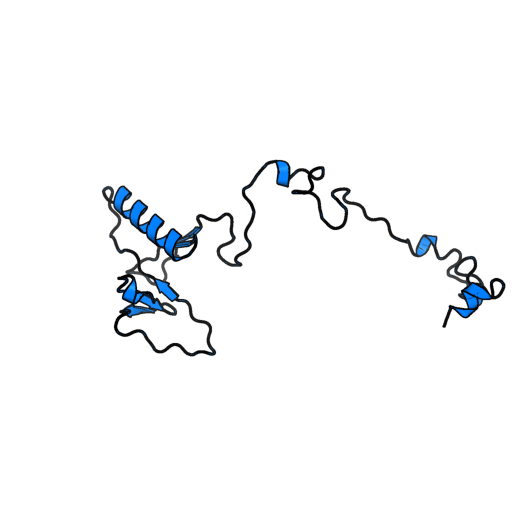 C . ILE A 1 140 ? 33.264 -4.578 -37.287 1.00 89.75 140 ILE A C 1
ATOM 1070 O O . ILE A 1 140 ? 34.456 -4.252 -37.255 1.00 89.75 140 ILE A O 1
ATOM 1074 N N . ARG A 1 141 ? 32.439 -4.121 -38.230 1.00 85.44 141 ARG A N 1
ATOM 1075 C CA . ARG A 1 141 ? 32.892 -3.254 -39.320 1.00 85.44 141 ARG A CA 1
ATOM 1076 C C . ARG A 1 141 ? 33.403 -1.919 -38.783 1.00 85.44 141 ARG A C 1
ATOM 1078 O O . ARG A 1 141 ? 32.689 -1.206 -38.088 1.00 85.44 141 ARG A O 1
ATOM 1085 N N . GLY A 1 142 ? 34.619 -1.551 -39.182 1.00 85.06 142 GLY A N 1
ATOM 1086 C CA . GLY A 1 142 ? 35.247 -0.284 -38.797 1.00 85.06 142 GLY A CA 1
ATOM 1087 C C . GLY A 1 142 ? 35.923 -0.301 -37.426 1.00 85.06 142 GLY A C 1
ATOM 1088 O O . GLY A 1 142 ? 36.449 0.727 -37.019 1.00 85.06 142 GLY A O 1
ATOM 1089 N N . TRP A 1 143 ? 35.929 -1.444 -36.739 1.00 88.56 143 TRP A N 1
ATOM 1090 C CA . TRP A 1 143 ? 36.668 -1.680 -35.494 1.00 88.56 143 TRP A CA 1
ATOM 1091 C C . TRP A 1 143 ? 37.952 -2.491 -35.734 1.00 88.56 143 TRP A C 1
ATOM 1093 O O . TRP A 1 143 ? 38.560 -3.002 -34.800 1.00 88.56 143 TRP A O 1
ATOM 1103 N N . ASP A 1 144 ? 38.364 -2.634 -36.993 1.00 86.56 144 ASP A N 1
ATOM 1104 C CA . ASP A 1 144 ? 39.579 -3.335 -37.388 1.00 86.56 144 ASP A CA 1
ATOM 1105 C C . ASP A 1 144 ? 40.814 -2.424 -37.305 1.00 86.56 144 ASP A C 1
ATOM 1107 O O . ASP A 1 144 ? 40.727 -1.200 -37.198 1.00 86.56 144 ASP A O 1
ATOM 1111 N N . ARG A 1 145 ? 42.009 -3.013 -37.432 1.00 84.38 145 ARG A N 1
ATOM 1112 C CA . ARG A 1 145 ? 43.282 -2.261 -37.402 1.00 84.38 145 ARG A CA 1
ATOM 1113 C C . ARG A 1 145 ? 43.415 -1.204 -38.505 1.00 84.38 145 ARG A C 1
ATOM 1115 O O . ARG A 1 145 ? 44.296 -0.353 -38.420 1.00 84.38 145 ARG A O 1
ATOM 1122 N N . ARG A 1 146 ? 42.586 -1.273 -39.554 1.00 84.38 146 ARG A N 1
ATOM 1123 C CA . ARG A 1 146 ? 42.583 -0.305 -40.660 1.00 84.38 146 ARG A CA 1
ATOM 1124 C C . ARG A 1 146 ? 41.967 1.027 -40.237 1.00 84.38 146 ARG A C 1
ATOM 1126 O O . ARG A 1 146 ? 42.315 2.053 -40.813 1.00 84.38 146 ARG A O 1
ATOM 1133 N N . ASN A 1 147 ? 41.102 1.023 -39.222 1.00 84.50 147 ASN A N 1
ATOM 1134 C CA . ASN A 1 147 ? 40.465 2.216 -38.683 1.00 84.50 147 ASN A CA 1
ATOM 1135 C C . ASN A 1 147 ? 41.068 2.584 -37.318 1.00 84.50 147 ASN A C 1
ATOM 1137 O O . ASN A 1 147 ? 40.516 2.294 -36.256 1.00 84.50 147 ASN A O 1
ATOM 1141 N N . PHE A 1 148 ? 42.240 3.225 -37.357 1.00 81.56 148 PHE A N 1
ATOM 1142 C CA . PHE A 1 148 ? 43.078 3.479 -36.179 1.00 81.56 148 PHE A CA 1
ATOM 1143 C C . PHE A 1 148 ? 42.347 4.199 -35.035 1.00 81.56 148 PHE A C 1
ATOM 1145 O O . PHE A 1 148 ? 42.538 3.844 -33.877 1.00 81.56 148 PHE A O 1
ATOM 1152 N N . TYR A 1 149 ? 41.472 5.158 -35.356 1.00 85.56 149 TYR A N 1
ATOM 1153 C CA . TYR A 1 149 ? 40.712 5.924 -34.364 1.00 85.56 149 TYR A CA 1
ATOM 1154 C C . TYR A 1 149 ? 39.830 5.031 -33.477 1.00 85.56 149 TYR A C 1
ATOM 1156 O O . TYR A 1 149 ? 39.959 5.058 -32.257 1.00 85.56 149 TYR A O 1
ATOM 1164 N N . TYR A 1 150 ? 38.975 4.199 -34.080 1.00 84.19 150 TYR A N 1
ATOM 1165 C CA . TYR A 1 150 ? 38.102 3.293 -33.327 1.00 84.19 150 TYR A CA 1
ATOM 1166 C C . TYR A 1 150 ? 38.884 2.137 -32.706 1.00 84.19 150 TYR A C 1
ATOM 1168 O O . TYR A 1 150 ? 38.589 1.735 -31.585 1.00 84.19 150 TYR A O 1
ATOM 1176 N N . PHE A 1 151 ? 39.917 1.642 -33.393 1.00 85.19 151 PHE A N 1
ATOM 1177 C CA . PHE A 1 151 ? 40.745 0.553 -32.885 1.00 85.19 151 PHE A CA 1
ATOM 1178 C C . PHE A 1 151 ? 41.504 0.936 -31.605 1.00 85.19 151 PHE A C 1
ATOM 1180 O O . PHE A 1 151 ? 41.609 0.116 -30.703 1.00 85.19 151 PHE A O 1
ATOM 1187 N N . GLN A 1 152 ? 41.977 2.183 -31.478 1.00 86.38 152 GLN A N 1
ATOM 1188 C CA . GLN A 1 152 ? 42.616 2.673 -30.247 1.00 86.38 152 GLN A CA 1
ATOM 1189 C C . GLN A 1 152 ? 41.659 2.808 -29.053 1.00 86.38 152 GLN A C 1
ATOM 1191 O O . GLN A 1 152 ? 42.117 2.850 -27.913 1.00 86.38 152 GLN A O 1
ATOM 1196 N N . MET A 1 153 ? 40.346 2.903 -29.292 1.00 86.06 153 MET A N 1
ATOM 1197 C CA . MET A 1 153 ? 39.343 2.960 -28.221 1.00 86.06 153 MET A CA 1
ATOM 1198 C C . MET A 1 153 ? 39.017 1.573 -27.649 1.00 86.06 153 MET A C 1
ATOM 1200 O O . MET A 1 153 ? 38.452 1.483 -26.557 1.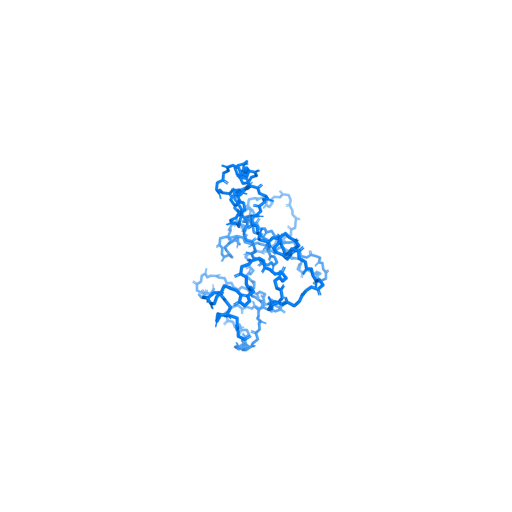00 86.06 153 MET A O 1
ATOM 1204 N N . LEU A 1 154 ? 39.375 0.502 -28.365 1.00 81.69 154 LEU A N 1
ATOM 1205 C CA . LEU A 1 154 ? 39.284 -0.872 -27.882 1.00 81.69 154 LEU A CA 1
ATOM 1206 C C . LEU A 1 154 ? 40.459 -1.115 -26.927 1.00 81.69 154 LEU A C 1
ATOM 1208 O O . LEU A 1 154 ? 41.614 -1.044 -27.340 1.00 81.69 154 LEU A O 1
ATOM 1212 N N . LYS A 1 155 ? 40.159 -1.331 -25.642 1.00 63.69 155 LYS A N 1
ATOM 1213 C CA . LYS A 1 155 ? 41.165 -1.645 -24.616 1.00 63.69 155 LYS A CA 1
ATOM 1214 C C . LYS A 1 155 ? 41.702 -3.062 -24.759 1.00 63.69 155 LYS A C 1
ATOM 1216 O O . LYS A 1 155 ? 40.882 -3.966 -25.032 1.00 63.69 155 LYS A O 1
#